Protein AF-A0A9R0VUF4-F1 (afdb_monomer_lite)

Secondary structure (DSSP, 8-state):
-HHHHHHHHHHHHTTHHHHHHHHHH-TT-SSPPEE--HHHHHHHTTTT-GGGEEEEETTEEEEEEE-TTS-EEEEEE-SS--HHHHHHHHHHHHHHTT---TTSPPEEEEE-SSSS-EEEEEPPTT--HHHHHS--TTSTTPPPHHHHHHHHHHHHHHHHHHHHHHHHHTT----

InterPro domains:
  IPR000719 Protein kinase domain [PS50011] (48-175)
  IPR001245 Serine-threonine/tyrosine-protein kinase, catalytic domain [PF07714] (52-167)
  IPR011009 Protein kinase-like domain superfamily [SSF56112] (30-164)
  IPR017441 Protein kinase, ATP binding site [PS00107] (54-77)
  IPR045274 Receptor-like kinase WAK-like [PTHR27005] (4-168)

Sequence (175 aa):
MFKKQLRKNYFRKNQGLLLETLISSDESANDNTKIFSLEELEKATNNFDPARIIGRGGHGMVYKGILSDQRVVAVKKSKVIEQSEISQFINEVAVLTQINHRNIVKLFGCCLETEVPLLVYDYVSSGSLSEALHADTSNDFSLSWGDYLRIALETAGALSYLHSSASIFNINLPS

Foldseek 3Di:
DVLVVLLVVLCVVLVVVVVVVVQVPCPPDPQGADADEPVQQCQQQVNVDPVQWQDQDPQGTWGWGQGPVRFIKIKGDGPDLDPVLSVVVVVCCVLQRPDDDPLDWHFRYWYRSDSRIMTITHDDPPGDPVCLCPPPPPDPRNQDPVNVVVNVVSVVVSVVSSVVSVVVVVPDDDD

pLDDT: mean 83.09, std 14.6, range [33.09, 97.81]

Organism: Triticum turgidum subsp. durum (NCBI:txid4567)

Structure (mmCIF, N/CA/C/O backbone):
data_AF-A0A9R0VUF4-F1
#
_entry.id   AF-A0A9R0VUF4-F1
#
loop_
_atom_site.group_PDB
_atom_site.id
_atom_site.type_symbol
_atom_site.label_atom_id
_atom_site.label_alt_id
_atom_site.label_comp_id
_atom_site.label_asym_id
_atom_site.label_entity_id
_atom_site.label_seq_id
_atom_site.pdbx_PDB_ins_code
_atom_site.Cartn_x
_atom_site.Cartn_y
_atom_site.Cartn_z
_atom_site.occupancy
_atom_site.B_iso_or_equiv
_atom_site.auth_seq_id
_atom_site.auth_comp_id
_atom_site.auth_asym_id
_atom_site.auth_atom_id
_atom_site.pdbx_PDB_model_num
ATOM 1 N N . MET A 1 1 ? -12.169 -10.012 23.952 1.00 61.16 1 MET A N 1
ATOM 2 C CA . MET A 1 1 ? -12.506 -8.662 24.464 1.00 61.16 1 MET A CA 1
ATOM 3 C C . MET A 1 1 ? -11.307 -7.704 24.422 1.00 61.16 1 MET A C 1
ATOM 5 O O . MET A 1 1 ? -11.415 -6.672 23.776 1.00 61.16 1 MET A O 1
ATOM 9 N N . PHE A 1 2 ? -10.145 -8.068 24.986 1.00 75.31 2 PHE A N 1
ATOM 10 C CA . PHE A 1 2 ? -8.948 -7.203 25.048 1.00 75.31 2 PHE A CA 1
ATOM 11 C C . PHE A 1 2 ? -8.378 -6.772 23.678 1.00 75.31 2 PHE A C 1
ATOM 13 O O . PHE A 1 2 ? -8.182 -5.584 23.442 1.00 75.31 2 PHE A O 1
ATOM 20 N N . LYS A 1 3 ? -8.200 -7.708 22.729 1.00 82.06 3 LYS A N 1
ATOM 21 C CA . LYS A 1 3 ? -7.671 -7.402 21.381 1.00 82.06 3 LYS A CA 1
ATOM 22 C C . LYS A 1 3 ? -8.508 -6.363 20.620 1.00 82.06 3 LYS A C 1
ATOM 24 O O . LYS A 1 3 ? -7.953 -5.476 19.986 1.00 82.06 3 LYS A O 1
ATOM 29 N N . LYS A 1 4 ? -9.840 -6.439 20.720 1.00 85.75 4 LYS A N 1
ATOM 30 C CA . LYS A 1 4 ? -10.762 -5.498 20.058 1.00 85.75 4 LYS A CA 1
ATOM 31 C C . LYS A 1 4 ? -10.660 -4.091 20.657 1.00 85.75 4 LYS A C 1
ATOM 33 O O . LYS A 1 4 ? -10.688 -3.111 19.922 1.00 85.75 4 LYS A O 1
ATOM 38 N N . GLN A 1 5 ? -10.485 -3.995 21.976 1.00 89.38 5 GLN A N 1
ATOM 39 C CA . GLN A 1 5 ? -10.258 -2.714 22.644 1.00 89.38 5 GLN A CA 1
ATOM 40 C C . GLN A 1 5 ? -8.907 -2.102 22.251 1.00 89.38 5 GLN A C 1
ATOM 42 O O . GLN A 1 5 ? -8.836 -0.905 21.992 1.00 89.38 5 GLN A O 1
ATOM 47 N N . LEU A 1 6 ? -7.856 -2.921 22.150 1.00 90.69 6 LEU A N 1
ATOM 48 C CA . LEU A 1 6 ? -6.529 -2.464 21.739 1.00 90.69 6 LEU A CA 1
ATOM 49 C C . LEU A 1 6 ? -6.526 -1.916 20.302 1.00 90.69 6 LEU A C 1
ATOM 51 O O . LEU A 1 6 ? -6.046 -0.809 20.080 1.00 90.69 6 LEU A O 1
ATOM 55 N N . ARG A 1 7 ? -7.147 -2.633 19.354 1.00 92.62 7 ARG A N 1
ATOM 56 C CA . ARG A 1 7 ? -7.329 -2.170 17.964 1.00 92.62 7 ARG A CA 1
ATOM 57 C C . ARG A 1 7 ? -8.040 -0.815 17.903 1.00 92.62 7 ARG A C 1
ATOM 59 O O . ARG A 1 7 ? -7.574 0.101 17.235 1.00 92.62 7 ARG A O 1
ATOM 66 N N . LYS A 1 8 ? -9.109 -0.646 18.690 1.00 90.75 8 LYS A N 1
ATOM 67 C CA . LYS A 1 8 ? -9.842 0.626 18.802 1.00 90.75 8 LYS A CA 1
ATOM 68 C C . LYS A 1 8 ? -8.989 1.754 19.395 1.00 90.75 8 LYS A C 1
ATOM 70 O O . LYS A 1 8 ? -9.141 2.908 18.998 1.00 90.75 8 LYS A O 1
ATOM 75 N N . ASN A 1 9 ? -8.105 1.441 20.343 1.00 91.62 9 ASN A N 1
ATOM 76 C CA . ASN A 1 9 ? -7.178 2.420 20.909 1.00 91.62 9 ASN A CA 1
ATOM 77 C C . ASN A 1 9 ? -6.152 2.877 19.863 1.00 91.62 9 ASN A C 1
ATOM 79 O O . ASN A 1 9 ? -5.934 4.080 19.742 1.00 91.62 9 ASN A O 1
ATOM 83 N N . TYR A 1 10 ? -5.581 1.955 19.080 1.00 92.88 10 TYR A N 1
ATOM 84 C CA . TYR A 1 10 ? -4.680 2.311 17.980 1.00 92.88 10 TYR A CA 1
ATOM 85 C C . TYR A 1 10 ? -5.386 3.136 16.910 1.00 92.88 10 TYR A C 1
ATOM 87 O O . TYR A 1 10 ? -4.886 4.194 16.548 1.00 92.88 10 TYR A O 1
ATOM 95 N N . PHE A 1 11 ? -6.597 2.743 16.513 1.00 90.75 11 PHE A N 1
ATOM 96 C CA . PHE A 1 11 ? -7.399 3.507 15.559 1.00 90.75 11 PHE A CA 1
ATOM 97 C C . PHE A 1 11 ? -7.574 4.973 15.989 1.00 90.75 11 PHE A C 1
ATOM 99 O O . PHE A 1 11 ? -7.396 5.894 15.196 1.00 90.75 11 PHE A O 1
ATOM 106 N N . ARG A 1 12 ? -7.866 5.204 17.276 1.00 88.31 12 ARG A N 1
ATOM 107 C CA . ARG A 1 12 ? -7.972 6.557 17.845 1.00 88.31 12 ARG A CA 1
ATOM 108 C C . ARG A 1 12 ? -6.626 7.277 17.908 1.00 88.31 12 ARG A C 1
ATOM 110 O O . ARG A 1 12 ? -6.564 8.450 17.557 1.00 88.31 12 ARG A O 1
ATOM 117 N N . LYS A 1 13 ? -5.565 6.590 18.348 1.00 88.31 13 LYS A N 1
ATOM 118 C CA . LYS A 1 13 ? -4.202 7.142 18.440 1.00 88.31 13 LYS A CA 1
ATOM 119 C C . LYS A 1 13 ? -3.690 7.594 17.069 1.00 88.31 13 LYS A C 1
ATOM 121 O O . LYS A 1 13 ? -3.102 8.662 16.967 1.00 88.31 13 LYS A O 1
ATOM 126 N N . ASN A 1 14 ? -3.983 6.819 16.031 1.00 88.12 14 ASN A N 1
ATOM 127 C CA . ASN A 1 14 ? -3.593 7.075 14.646 1.00 88.12 14 ASN A CA 1
ATOM 128 C C . ASN A 1 14 ? -4.570 8.011 13.912 1.00 88.12 14 ASN A C 1
ATOM 130 O O . ASN A 1 14 ? -4.618 8.004 12.687 1.00 88.12 14 ASN A O 1
ATOM 134 N N . GLN A 1 15 ? -5.370 8.789 14.652 1.00 85.38 15 GLN A N 1
ATOM 135 C CA . GLN A 1 15 ? -6.288 9.796 14.111 1.00 85.38 15 GLN A CA 1
ATOM 136 C C . GLN A 1 15 ? -7.303 9.248 13.090 1.00 85.38 15 GLN A C 1
ATOM 138 O O . GLN A 1 15 ? -7.735 9.967 12.193 1.00 85.38 15 GLN A O 1
ATOM 143 N N . GLY A 1 16 ? -7.749 7.996 13.237 1.00 82.81 16 GLY A N 1
ATOM 144 C CA . GLY A 1 16 ? -8.608 7.358 12.236 1.00 82.81 16 GLY A CA 1
ATOM 145 C C . GLY A 1 16 ? -9.931 8.065 11.965 1.00 82.81 16 GLY A C 1
ATOM 146 O O . GLY A 1 16 ? -10.363 8.098 10.822 1.00 82.81 16 GLY A O 1
ATOM 147 N N . LEU A 1 17 ? -10.511 8.734 12.967 1.00 82.62 17 LEU A N 1
ATOM 148 C CA . LEU A 1 17 ? -11.720 9.549 12.781 1.00 82.62 17 LEU A CA 1
ATOM 149 C C . LEU A 1 17 ? -11.483 10.761 11.865 1.00 82.62 17 LEU A C 1
ATOM 151 O O . LEU A 1 17 ? -12.360 11.134 11.088 1.00 82.62 17 LEU A O 1
ATOM 155 N N . LEU A 1 18 ? -10.300 11.380 11.954 1.00 81.44 18 LEU A N 1
ATOM 156 C CA . LEU A 1 18 ? -9.923 12.490 11.079 1.00 81.44 18 LEU A CA 1
ATOM 157 C C . LEU A 1 18 ? -9.802 11.984 9.640 1.00 81.44 18 LEU A C 1
ATOM 159 O O . LEU A 1 18 ? -10.363 12.586 8.731 1.00 81.44 18 LEU A O 1
ATOM 163 N N . LEU A 1 19 ? -9.123 10.849 9.449 1.00 80.38 19 LEU A N 1
ATOM 164 C CA . LEU A 1 19 ? -8.936 10.261 8.126 1.00 80.38 19 LEU A CA 1
ATOM 165 C C . LEU A 1 19 ? -10.265 9.810 7.499 1.00 80.38 19 LEU A C 1
ATOM 167 O O . LEU A 1 19 ? -10.495 10.084 6.327 1.00 80.38 19 LEU A O 1
ATOM 171 N N . GLU A 1 20 ? -11.166 9.193 8.271 1.00 82.31 20 GLU A N 1
ATOM 172 C CA . GLU A 1 20 ? -12.528 8.862 7.820 1.00 82.31 20 GLU A CA 1
ATOM 173 C C . GLU A 1 20 ? -13.283 10.101 7.338 1.00 82.31 20 GLU A C 1
ATOM 175 O O . GLU A 1 20 ? -13.936 10.066 6.294 1.00 82.31 20 GLU A O 1
ATOM 180 N N . THR A 1 21 ? -13.174 11.203 8.085 1.00 79.19 21 THR A N 1
ATOM 181 C CA . THR A 1 21 ? -13.829 12.467 7.735 1.00 79.19 21 THR A CA 1
ATOM 182 C C . THR A 1 21 ? -13.264 13.029 6.432 1.00 79.19 21 THR A C 1
ATOM 184 O O . THR A 1 21 ? -14.040 13.377 5.548 1.00 79.19 21 THR A O 1
ATOM 187 N N . LEU A 1 22 ? -11.933 13.048 6.285 1.00 74.56 22 LEU A N 1
ATOM 188 C CA . LEU A 1 22 ? -11.254 13.525 5.075 1.00 74.56 22 LEU A CA 1
ATOM 189 C C . LEU A 1 22 ? -11.631 12.696 3.839 1.00 74.56 22 LEU A C 1
ATOM 191 O O . LEU A 1 22 ? -11.941 13.266 2.797 1.00 74.56 22 LEU A O 1
ATOM 195 N N . ILE A 1 23 ? -11.671 11.365 3.971 1.00 74.31 23 ILE A N 1
ATOM 196 C CA . ILE A 1 23 ? -12.072 10.452 2.888 1.00 74.31 23 ILE A CA 1
ATOM 197 C C . ILE A 1 23 ? -13.552 10.638 2.523 1.00 74.31 23 ILE A C 1
ATOM 199 O O . ILE A 1 23 ? -13.912 10.531 1.357 1.00 74.31 23 ILE A O 1
ATOM 203 N N . SER A 1 24 ? -14.418 10.916 3.502 1.00 70.12 24 SER A N 1
ATOM 204 C CA . SER A 1 24 ? -15.862 11.081 3.268 1.00 70.12 24 SER A CA 1
ATOM 205 C C . SER A 1 24 ? -16.228 12.441 2.669 1.00 70.12 24 SER A C 1
ATOM 207 O O . SER A 1 24 ? -17.268 12.555 2.029 1.00 70.12 24 SER A O 1
ATOM 209 N N . SER A 1 25 ? -15.411 13.475 2.896 1.00 66.00 25 SER A N 1
ATOM 210 C CA . SER A 1 25 ? -15.644 14.828 2.371 1.00 66.00 25 SER A CA 1
ATOM 211 C C . SER A 1 25 ? -15.216 15.021 0.915 1.00 66.00 25 SER A C 1
ATOM 213 O O . SER A 1 25 ? -15.601 16.015 0.302 1.00 66.00 25 SER A O 1
ATOM 215 N N . ASP A 1 26 ? -14.418 14.106 0.366 1.00 62.16 26 ASP A N 1
ATOM 216 C CA . ASP A 1 26 ? -13.940 14.187 -1.012 1.00 62.16 26 ASP A CA 1
ATOM 217 C C . ASP A 1 26 ? -14.898 13.439 -1.957 1.00 62.16 26 ASP A C 1
ATOM 219 O O . ASP A 1 26 ? -14.757 12.247 -2.220 1.00 62.16 26 ASP A O 1
ATOM 223 N N . GLU A 1 27 ? -15.923 14.137 -2.459 1.00 52.81 27 GLU A N 1
ATOM 224 C CA . GLU A 1 27 ? -16.879 13.587 -3.440 1.00 52.81 27 GLU A CA 1
ATOM 225 C C . GLU A 1 27 ? -16.278 13.435 -4.857 1.00 52.81 27 GLU A C 1
ATOM 227 O O . GLU A 1 27 ? -16.963 12.980 -5.776 1.00 52.81 27 GLU A O 1
ATOM 232 N N . SER A 1 28 ? -15.009 13.813 -5.071 1.00 51.53 28 SER A N 1
ATOM 233 C CA . SER A 1 28 ? -14.423 13.976 -6.411 1.00 51.53 28 SER A CA 1
ATOM 234 C C . SER A 1 28 ? -13.539 12.822 -6.908 1.00 51.53 28 SER A C 1
ATOM 236 O O . SER A 1 28 ? -13.094 12.847 -8.059 1.00 51.53 28 SER A O 1
ATOM 238 N N . ALA A 1 29 ? -13.317 11.770 -6.114 1.00 46.44 29 ALA A N 1
ATOM 239 C CA . ALA A 1 29 ? -12.438 10.666 -6.494 1.00 46.44 29 ALA A CA 1
ATOM 240 C C . ALA A 1 29 ? -13.219 9.378 -6.795 1.00 46.44 29 ALA A C 1
ATOM 242 O O . ALA A 1 29 ? -13.737 8.698 -5.918 1.00 46.44 29 ALA A O 1
ATOM 243 N N . ASN A 1 30 ? -13.206 8.952 -8.057 1.00 48.72 30 ASN A N 1
ATOM 244 C CA . ASN A 1 30 ? -13.760 7.664 -8.496 1.00 48.72 30 ASN A CA 1
ATOM 245 C C . ASN A 1 30 ? -12.977 6.434 -7.948 1.00 48.72 30 ASN A C 1
ATOM 247 O O . ASN A 1 30 ? -13.223 5.308 -8.366 1.00 48.72 30 ASN A O 1
ATOM 251 N N . ASP A 1 31 ? -12.026 6.649 -7.028 1.00 58.06 31 ASP A N 1
ATOM 252 C CA . ASP A 1 31 ? -11.168 5.655 -6.377 1.00 58.06 31 ASP A CA 1
ATOM 253 C C . ASP A 1 31 ? -10.823 6.111 -4.944 1.00 58.06 31 ASP A C 1
ATOM 255 O O . ASP A 1 31 ? -9.710 6.551 -4.651 1.00 58.06 31 ASP A O 1
ATOM 259 N N . ASN A 1 32 ? -11.800 6.032 -4.041 1.00 68.94 32 ASN A N 1
ATOM 260 C CA . ASN A 1 32 ? -11.615 6.415 -2.642 1.00 68.94 32 ASN A CA 1
ATOM 261 C C . ASN A 1 32 ? -10.597 5.514 -1.933 1.00 68.94 32 ASN A C 1
ATOM 263 O O . ASN A 1 32 ? -10.692 4.283 -1.967 1.00 68.94 32 ASN A O 1
ATOM 267 N N . THR A 1 33 ? -9.657 6.150 -1.230 1.00 79.25 33 THR A N 1
ATOM 268 C CA . THR A 1 33 ? -8.737 5.483 -0.300 1.00 79.25 33 THR A CA 1
ATOM 269 C C . THR A 1 33 ? -9.554 4.757 0.766 1.00 79.25 33 THR A C 1
ATOM 271 O O . THR A 1 33 ? -10.402 5.363 1.418 1.00 79.25 33 THR A O 1
ATOM 274 N N . LYS A 1 34 ? -9.331 3.453 0.947 1.00 89.31 34 LYS A N 1
ATOM 275 C CA . LYS A 1 34 ? -10.104 2.636 1.897 1.00 89.31 34 LYS A CA 1
ATOM 276 C C . LYS A 1 34 ? -9.409 2.511 3.249 1.00 89.31 34 LYS A C 1
ATOM 278 O O . LYS A 1 34 ? -8.191 2.360 3.326 1.00 89.31 34 LYS A O 1
ATOM 283 N N . ILE A 1 35 ? -10.197 2.491 4.320 1.00 91.81 35 ILE A N 1
ATOM 284 C CA . ILE A 1 35 ? -9.712 2.107 5.647 1.00 91.81 35 ILE A CA 1
ATOM 285 C C . ILE A 1 35 ? -10.059 0.639 5.883 1.00 91.81 35 ILE A C 1
ATOM 287 O O . ILE A 1 35 ? -11.226 0.263 5.949 1.00 91.81 35 ILE A O 1
ATOM 291 N N . PHE A 1 36 ? -9.025 -0.185 6.005 1.00 94.75 36 PHE A N 1
ATOM 292 C CA . PHE A 1 36 ? -9.133 -1.619 6.231 1.00 94.75 36 PHE A CA 1
ATOM 293 C C . PHE A 1 36 ? -9.087 -1.946 7.719 1.00 94.75 36 PHE A C 1
ATOM 295 O O . PHE A 1 36 ? -8.322 -1.348 8.482 1.00 94.75 36 PHE A O 1
ATOM 302 N N . SER A 1 37 ? -9.844 -2.967 8.118 1.00 95.50 37 SER A N 1
ATOM 303 C CA . SER A 1 37 ? -9.637 -3.594 9.425 1.00 95.50 37 SER A CA 1
ATOM 304 C C . SER A 1 37 ? -8.369 -4.452 9.409 1.00 95.50 37 SER A C 1
ATOM 306 O O . SER A 1 37 ? -7.973 -4.997 8.373 1.00 95.50 37 SER A O 1
ATOM 308 N N . LEU A 1 38 ? -7.735 -4.630 10.570 1.00 96.25 38 LEU A N 1
ATOM 309 C CA . LEU A 1 38 ? -6.592 -5.537 10.679 1.00 96.25 38 LEU A CA 1
ATOM 310 C C . LEU A 1 38 ? -6.999 -6.982 10.371 1.00 96.25 38 LEU A C 1
ATOM 312 O O . LEU A 1 38 ? -6.224 -7.709 9.765 1.00 96.25 38 LEU A O 1
ATOM 316 N N . GLU A 1 39 ? -8.217 -7.382 10.740 1.00 96.25 39 GLU A N 1
ATOM 317 C CA . GLU A 1 39 ? -8.744 -8.725 10.470 1.00 96.25 39 GLU A CA 1
ATOM 318 C C . GLU A 1 39 ? -8.850 -9.018 8.968 1.00 96.25 39 GLU A C 1
ATOM 320 O O . GLU A 1 39 ? -8.504 -10.109 8.514 1.00 96.25 39 GLU A O 1
ATOM 325 N N . GLU A 1 40 ? -9.275 -8.030 8.181 1.00 96.81 40 GLU A N 1
ATOM 326 C CA . GLU A 1 40 ? -9.348 -8.158 6.728 1.00 96.81 40 GLU A CA 1
ATOM 327 C C . GLU A 1 40 ? -7.961 -8.353 6.109 1.00 96.81 40 GLU A C 1
ATOM 329 O O . GLU A 1 40 ? -7.773 -9.252 5.286 1.00 96.81 40 GLU A O 1
ATOM 334 N N . LEU A 1 41 ? -6.969 -7.575 6.551 1.00 97.75 41 LEU A N 1
ATOM 335 C CA . LEU A 1 41 ? -5.596 -7.707 6.059 1.00 97.75 41 LEU A CA 1
ATOM 336 C C . LEU A 1 41 ? -4.915 -8.986 6.560 1.00 97.75 41 LEU A C 1
ATOM 338 O O . LEU A 1 41 ? -4.170 -9.610 5.802 1.00 97.75 41 LEU A O 1
ATOM 342 N N . GLU A 1 42 ? -5.191 -9.418 7.793 1.00 97.25 42 GLU A N 1
ATOM 343 C CA . GLU A 1 42 ? -4.767 -10.722 8.317 1.00 97.25 42 GLU A CA 1
ATOM 344 C C . GLU A 1 42 ? -5.312 -11.840 7.419 1.00 97.25 42 GLU A C 1
ATOM 346 O O . GLU A 1 42 ? -4.543 -12.672 6.940 1.00 97.25 42 GLU A O 1
ATOM 351 N N . LYS A 1 43 ? -6.606 -11.821 7.085 1.00 97.81 43 LYS A N 1
ATOM 352 C CA . LYS A 1 43 ? -7.201 -12.809 6.176 1.00 97.81 43 LYS A CA 1
ATOM 353 C C . LYS A 1 43 ? -6.582 -12.750 4.777 1.00 97.81 43 LYS A C 1
ATOM 355 O O . LYS A 1 43 ? -6.202 -13.788 4.236 1.00 97.81 43 LYS A O 1
ATOM 360 N N . ALA A 1 44 ? -6.433 -11.553 4.213 1.00 97.75 44 ALA A N 1
ATOM 361 C CA . ALA A 1 44 ? -5.913 -11.366 2.860 1.00 97.75 44 ALA A CA 1
ATOM 362 C C . ALA A 1 44 ? -4.464 -11.851 2.702 1.00 97.75 44 ALA A C 1
ATOM 364 O O . ALA A 1 44 ? -4.077 -12.351 1.643 1.00 97.75 44 ALA A O 1
ATOM 365 N N . THR A 1 45 ? -3.660 -11.713 3.758 1.00 97.56 45 THR A N 1
ATOM 366 C CA . THR A 1 45 ? -2.226 -12.041 3.771 1.00 97.56 45 THR A CA 1
ATOM 367 C C . THR A 1 45 ? -1.910 -13.387 4.426 1.00 97.56 45 THR A C 1
ATOM 369 O O . THR A 1 45 ? -0.739 -13.680 4.657 1.00 97.56 45 THR A O 1
ATOM 372 N N . ASN A 1 46 ? -2.918 -14.213 4.730 1.00 97.25 46 ASN A N 1
ATOM 373 C CA . ASN A 1 46 ? -2.754 -15.457 5.493 1.00 97.25 46 ASN A CA 1
ATOM 374 C C . ASN A 1 46 ? -1.991 -15.247 6.821 1.00 97.25 46 ASN A C 1
ATOM 376 O O . ASN A 1 46 ? -1.031 -15.944 7.126 1.00 97.25 46 ASN A O 1
ATOM 380 N N . ASN A 1 47 ? -2.415 -14.258 7.605 1.00 96.69 47 ASN A N 1
ATOM 381 C CA . ASN A 1 47 ? -1.779 -13.805 8.844 1.00 96.69 47 ASN A CA 1
ATOM 382 C C . ASN A 1 47 ? -0.341 -13.300 8.645 1.00 96.69 47 ASN A C 1
ATOM 384 O O . ASN A 1 47 ? 0.534 -13.588 9.460 1.00 96.69 47 ASN A O 1
ATOM 388 N N . PHE A 1 48 ? -0.102 -12.514 7.588 1.00 96.00 48 PHE A N 1
ATOM 389 C CA . PHE A 1 48 ? 1.231 -12.026 7.212 1.00 96.00 48 PHE A CA 1
ATOM 390 C C . PHE A 1 48 ? 2.241 -13.171 7.039 1.00 96.00 48 PHE A C 1
ATOM 392 O O . PHE A 1 48 ? 3.353 -13.127 7.567 1.00 96.00 48 PHE A O 1
ATOM 399 N N . ASP A 1 49 ? 1.832 -14.207 6.303 1.00 96.62 49 ASP A N 1
ATOM 400 C CA . ASP A 1 49 ? 2.648 -15.390 6.033 1.00 96.62 49 ASP A CA 1
ATOM 401 C C . ASP A 1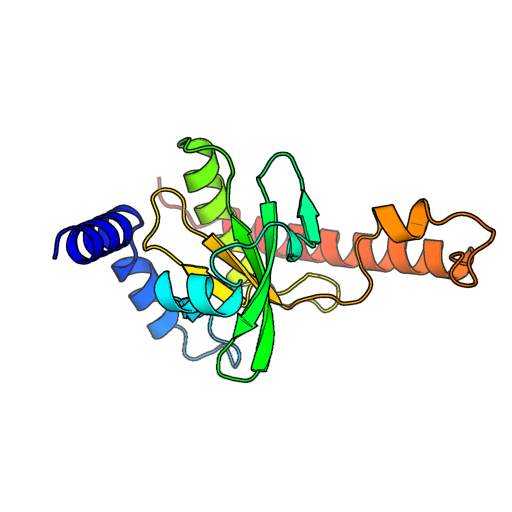 49 ? 3.977 -14.999 5.356 1.00 96.62 49 ASP A C 1
ATOM 403 O O . ASP A 1 49 ? 3.959 -14.304 4.330 1.00 96.62 49 ASP A O 1
ATOM 407 N N . PRO A 1 50 ? 5.138 -15.447 5.868 1.00 94.62 50 PRO A N 1
ATOM 408 C CA . PRO A 1 50 ? 6.424 -15.204 5.227 1.00 94.62 50 PRO A CA 1
ATOM 409 C C . PRO A 1 50 ? 6.503 -15.669 3.765 1.00 94.62 50 PRO A C 1
ATOM 411 O O . PRO A 1 50 ? 7.229 -15.062 2.976 1.00 94.62 50 PRO A O 1
ATOM 414 N N . ALA A 1 51 ? 5.740 -16.694 3.372 1.00 96.12 51 ALA A N 1
ATOM 415 C CA . ALA A 1 51 ? 5.668 -17.158 1.985 1.00 96.12 51 ALA A CA 1
ATOM 416 C C . ALA A 1 51 ? 5.011 -16.138 1.035 1.00 96.12 51 ALA A C 1
ATOM 418 O O . ALA A 1 51 ? 5.138 -16.249 -0.182 1.00 96.12 51 ALA A O 1
ATOM 419 N N . ARG A 1 52 ? 4.312 -15.130 1.574 1.00 94.56 52 ARG A N 1
ATOM 420 C CA . ARG A 1 52 ? 3.660 -14.057 0.807 1.00 94.56 52 ARG A CA 1
ATOM 421 C C . ARG A 1 52 ? 4.490 -12.781 0.729 1.00 94.56 52 ARG A C 1
ATOM 423 O O . ARG A 1 52 ? 3.998 -11.782 0.210 1.00 94.56 52 ARG A O 1
ATOM 430 N N . ILE A 1 53 ? 5.719 -12.774 1.238 1.00 94.25 53 ILE A N 1
ATOM 431 C CA . ILE A 1 53 ? 6.591 -11.600 1.157 1.00 94.25 53 ILE A CA 1
ATOM 432 C C . ILE A 1 53 ? 7.021 -11.385 -0.296 1.00 94.25 53 ILE A C 1
ATOM 434 O O . ILE A 1 53 ? 7.609 -12.270 -0.908 1.00 94.25 53 ILE A O 1
ATOM 438 N N . ILE A 1 54 ? 6.768 -10.185 -0.811 1.00 91.88 54 ILE A N 1
ATOM 439 C CA . ILE A 1 54 ? 7.152 -9.746 -2.164 1.00 91.88 54 ILE A CA 1
ATOM 440 C C . ILE A 1 54 ? 8.173 -8.605 -2.149 1.00 91.88 54 ILE A C 1
ATOM 442 O O . ILE A 1 54 ? 8.652 -8.191 -3.194 1.00 91.88 54 ILE A O 1
ATOM 446 N N . GLY A 1 55 ? 8.499 -8.069 -0.973 1.00 88.00 55 GLY A N 1
ATOM 447 C CA . GLY A 1 55 ? 9.483 -7.003 -0.838 1.00 88.00 55 GLY A CA 1
ATOM 448 C C . GLY A 1 55 ? 9.999 -6.885 0.589 1.00 88.00 55 GLY A C 1
ATOM 449 O O . GLY A 1 55 ? 9.252 -7.062 1.556 1.00 88.00 55 GLY A O 1
ATOM 450 N N . ARG A 1 56 ? 11.294 -6.594 0.720 1.00 87.94 56 ARG A N 1
ATOM 451 C CA . ARG A 1 56 ? 11.978 -6.347 1.996 1.00 87.94 56 ARG A CA 1
ATOM 452 C C . ARG A 1 56 ? 12.858 -5.112 1.834 1.00 87.94 56 ARG A C 1
ATOM 454 O O . ARG A 1 56 ? 13.625 -5.042 0.881 1.00 87.94 56 ARG A O 1
ATOM 461 N N . GLY A 1 57 ? 12.763 -4.159 2.755 1.00 73.94 57 GLY A N 1
ATOM 462 C CA . GLY A 1 57 ? 13.572 -2.941 2.718 1.00 73.94 57 GLY A CA 1
ATOM 463 C C . GLY A 1 57 ? 13.720 -2.293 4.091 1.00 73.94 57 GLY A C 1
ATOM 464 O O . GLY A 1 57 ? 13.229 -2.819 5.090 1.00 73.94 57 GLY A O 1
ATOM 465 N N . GLY A 1 58 ? 14.385 -1.133 4.136 1.00 72.38 58 GLY A N 1
ATOM 466 C CA . GLY A 1 58 ? 14.596 -0.374 5.378 1.00 72.38 58 GLY A CA 1
ATOM 467 C C . GLY A 1 58 ? 13.291 -0.005 6.092 1.00 72.38 58 GLY A C 1
ATOM 468 O O . GLY A 1 58 ? 13.223 -0.070 7.311 1.00 72.38 58 GLY A O 1
ATOM 469 N N . HIS A 1 59 ? 12.231 0.245 5.323 1.00 71.25 59 HIS A N 1
ATOM 470 C CA . HIS A 1 59 ? 10.903 0.645 5.808 1.00 71.25 59 HIS A CA 1
ATOM 471 C C . HIS A 1 59 ? 9.970 -0.541 6.124 1.00 71.25 59 HIS A C 1
ATOM 473 O O . HIS A 1 59 ? 8.761 -0.373 6.267 1.00 71.25 59 HIS A O 1
ATOM 479 N N . GLY A 1 60 ? 10.501 -1.768 6.174 1.00 85.88 60 GLY A N 1
ATOM 480 C CA . GLY A 1 60 ? 9.754 -2.959 6.573 1.00 85.88 60 GLY A CA 1
ATOM 481 C C . GLY A 1 60 ? 9.530 -3.991 5.469 1.00 85.88 60 GLY A C 1
ATOM 482 O O . GLY A 1 60 ? 10.399 -4.256 4.633 1.00 85.88 60 GLY A O 1
ATOM 483 N N . MET A 1 61 ? 8.382 -4.659 5.539 1.00 92.62 61 MET A N 1
ATOM 484 C CA . MET A 1 61 ? 8.053 -5.843 4.746 1.00 92.62 61 MET A CA 1
ATOM 485 C C . MET A 1 61 ? 6.786 -5.605 3.935 1.00 92.62 61 MET A C 1
ATOM 487 O O . MET A 1 61 ? 5.816 -5.046 4.445 1.00 92.62 61 MET A O 1
ATOM 491 N N . VAL A 1 62 ? 6.785 -6.065 2.687 1.00 94.56 62 VAL A N 1
ATOM 492 C CA . VAL A 1 62 ? 5.629 -5.982 1.792 1.00 94.56 62 VAL A CA 1
ATOM 493 C C . VAL A 1 62 ? 5.096 -7.386 1.539 1.00 94.56 62 VAL A C 1
ATOM 495 O O . VAL A 1 62 ? 5.836 -8.261 1.087 1.00 94.56 62 VAL A O 1
ATOM 498 N N . TYR A 1 63 ? 3.815 -7.594 1.830 1.00 96.44 63 TYR A N 1
ATOM 499 C CA . TYR A 1 63 ? 3.122 -8.873 1.692 1.00 96.44 63 TYR A CA 1
ATOM 500 C C . TYR A 1 63 ? 2.107 -8.816 0.555 1.00 96.44 63 TYR A C 1
ATOM 502 O O . TYR A 1 63 ? 1.349 -7.855 0.438 1.00 96.44 63 TYR A O 1
ATOM 510 N N . LYS A 1 64 ? 2.028 -9.877 -0.245 1.00 97.19 64 LYS A N 1
ATOM 511 C CA . LYS A 1 64 ? 0.961 -10.074 -1.223 1.00 97.19 64 LYS A CA 1
ATOM 512 C C . LYS A 1 64 ? -0.325 -10.515 -0.523 1.00 97.19 64 LYS A C 1
ATOM 514 O O . LYS A 1 64 ? -0.390 -11.597 0.072 1.00 97.19 64 LYS A O 1
ATOM 519 N N . GLY A 1 65 ? -1.354 -9.686 -0.633 1.00 97.44 65 GLY A N 1
ATOM 520 C CA . GLY A 1 65 ? -2.701 -9.952 -0.142 1.00 97.44 65 GLY A CA 1
ATOM 521 C C . GLY A 1 65 ? -3.678 -10.265 -1.273 1.00 97.44 65 GLY A C 1
ATOM 522 O O . GLY A 1 65 ? -3.506 -9.796 -2.396 1.00 97.44 65 GLY A O 1
ATOM 523 N N . ILE A 1 66 ? -4.710 -11.051 -0.969 1.00 97.75 66 ILE A N 1
ATOM 524 C CA . ILE A 1 66 ? -5.895 -11.215 -1.824 1.00 97.75 66 ILE A CA 1
ATOM 525 C C . ILE A 1 66 ? -7.110 -10.834 -0.978 1.00 97.75 66 ILE A C 1
ATOM 527 O O . ILE A 1 66 ? -7.411 -11.515 0.002 1.00 97.75 66 ILE A O 1
ATOM 531 N N . LEU A 1 67 ? -7.755 -9.721 -1.319 1.00 96.38 67 LEU A N 1
ATOM 532 C CA . LEU A 1 67 ? -8.938 -9.225 -0.619 1.00 96.38 67 LEU A CA 1
ATOM 533 C C . LEU A 1 67 ? -10.168 -10.096 -0.920 1.00 96.38 67 LEU A C 1
ATOM 535 O O . LEU A 1 67 ? -10.155 -10.947 -1.808 1.00 96.38 67 LEU A O 1
ATOM 539 N N . SER A 1 68 ? -11.248 -9.889 -0.166 1.00 94.38 68 SER A N 1
ATOM 540 C CA . SER A 1 68 ? -12.504 -10.642 -0.318 1.00 94.38 68 SER A CA 1
ATOM 541 C C . SER A 1 68 ? -13.185 -10.433 -1.675 1.00 94.38 68 SER A C 1
ATOM 543 O O . SER A 1 68 ? -13.893 -11.323 -2.139 1.00 94.38 68 SER A O 1
ATOM 545 N N . ASP A 1 69 ? -12.945 -9.290 -2.317 1.00 93.69 69 ASP A N 1
ATOM 546 C CA . ASP A 1 69 ? -13.391 -8.958 -3.675 1.00 93.69 69 ASP A CA 1
ATOM 547 C C . ASP A 1 69 ? -12.448 -9.501 -4.767 1.00 93.69 69 ASP A C 1
ATOM 549 O O . ASP A 1 69 ? -12.566 -9.127 -5.931 1.00 93.69 69 ASP A O 1
ATOM 553 N N . GLN A 1 70 ? -11.514 -10.386 -4.399 1.00 95.31 70 GLN A N 1
ATOM 554 C CA . GLN A 1 70 ? -10.485 -10.978 -5.259 1.00 95.31 70 GLN A CA 1
ATOM 555 C C . GLN A 1 70 ? -9.425 -9.993 -5.771 1.00 95.31 70 GLN A C 1
ATOM 557 O O . GLN A 1 70 ? -8.552 -10.389 -6.552 1.00 95.31 70 GLN A O 1
ATOM 562 N N . ARG A 1 71 ? -9.426 -8.737 -5.307 1.00 94.75 71 ARG A N 1
ATOM 563 C CA . ARG A 1 71 ? -8.372 -7.781 -5.647 1.00 94.75 71 ARG A CA 1
ATOM 564 C C . ARG A 1 71 ? -7.049 -8.201 -5.014 1.00 94.75 71 ARG A C 1
ATOM 566 O O . ARG A 1 71 ? -6.967 -8.494 -3.819 1.00 94.75 71 ARG A O 1
ATOM 573 N N . VAL A 1 72 ? -5.995 -8.208 -5.823 1.00 96.62 72 VAL A N 1
ATOM 574 C CA . VAL A 1 72 ? -4.634 -8.490 -5.362 1.00 96.62 72 VAL A CA 1
ATOM 575 C C . VAL A 1 72 ? -3.982 -7.184 -4.928 1.00 96.62 72 VAL A C 1
ATOM 577 O O . VAL A 1 72 ? -3.960 -6.219 -5.688 1.00 96.62 72 VAL A O 1
ATOM 580 N N . VAL A 1 73 ? -3.441 -7.161 -3.713 1.00 96.50 73 VAL A N 1
ATOM 581 C CA . VAL A 1 73 ? -2.862 -5.961 -3.094 1.00 96.50 73 VAL A CA 1
ATOM 582 C C . VAL A 1 73 ? -1.471 -6.230 -2.532 1.00 96.50 73 VAL A C 1
ATOM 584 O O . VAL A 1 73 ? -1.109 -7.372 -2.236 1.00 96.50 73 VAL A O 1
ATOM 587 N N . ALA A 1 74 ? -0.695 -5.167 -2.354 1.00 96.62 74 ALA A N 1
ATOM 588 C CA . ALA A 1 74 ? 0.570 -5.177 -1.634 1.00 96.62 74 ALA A CA 1
ATOM 589 C C . ALA A 1 74 ? 0.395 -4.466 -0.282 1.00 96.62 74 ALA A C 1
ATOM 591 O O . ALA A 1 74 ? 0.091 -3.277 -0.232 1.00 96.62 74 ALA A O 1
ATOM 592 N N . VAL A 1 75 ? 0.578 -5.195 0.821 1.00 96.81 75 VAL A N 1
ATOM 593 C CA . VAL A 1 75 ? 0.430 -4.680 2.190 1.00 96.81 75 VAL A CA 1
ATOM 594 C C . VAL A 1 75 ? 1.809 -4.414 2.782 1.00 96.81 75 VAL A C 1
ATOM 596 O O . VAL A 1 75 ? 2.553 -5.353 3.074 1.00 96.81 75 VAL A O 1
ATOM 599 N N . LYS A 1 76 ? 2.151 -3.139 2.967 1.00 94.75 76 LYS A N 1
ATOM 600 C CA . LYS A 1 76 ? 3.396 -2.694 3.600 1.00 94.75 76 LYS A CA 1
ATOM 601 C C . LYS A 1 76 ? 3.207 -2.618 5.115 1.00 94.75 76 LYS A C 1
ATOM 603 O O . LYS A 1 76 ? 2.286 -1.969 5.611 1.00 94.75 76 LYS A O 1
ATOM 608 N N . LYS A 1 77 ? 4.100 -3.292 5.837 1.00 93.06 77 LYS A N 1
ATOM 609 C CA . LYS A 1 77 ? 4.142 -3.376 7.298 1.00 93.06 77 LYS A CA 1
ATOM 610 C C . LYS A 1 77 ? 5.533 -2.998 7.800 1.00 93.06 77 LYS A C 1
ATOM 612 O O . LYS A 1 77 ? 6.504 -3.686 7.476 1.00 93.06 77 LYS A O 1
ATOM 617 N N . SER A 1 78 ? 5.619 -1.952 8.618 1.00 88.56 78 SER A N 1
ATOM 618 C CA . SER A 1 78 ? 6.873 -1.536 9.253 1.00 88.56 78 SER A CA 1
ATOM 619 C C . SER A 1 78 ? 7.413 -2.621 10.187 1.00 88.56 78 SER A C 1
ATOM 621 O O . SER A 1 78 ? 6.660 -3.342 10.849 1.00 88.56 78 SER A O 1
ATOM 623 N N . LYS A 1 79 ? 8.742 -2.762 10.215 1.00 79.94 79 LYS A N 1
ATOM 624 C CA . LYS A 1 79 ? 9.444 -3.738 11.068 1.00 79.94 79 LYS A CA 1
ATOM 625 C C . LYS A 1 79 ? 9.683 -3.199 12.478 1.00 79.94 79 LYS A C 1
ATOM 627 O O . LYS A 1 79 ? 9.765 -3.979 13.424 1.00 79.94 79 LYS A O 1
ATOM 632 N N . VAL A 1 80 ? 9.821 -1.882 12.592 1.00 81.00 80 VAL A N 1
ATOM 633 C CA . VAL A 1 80 ? 10.160 -1.178 13.824 1.00 81.00 80 VAL A CA 1
ATOM 634 C C . VAL A 1 80 ? 8.976 -0.316 14.242 1.00 81.00 80 VAL A C 1
ATOM 636 O O . VAL A 1 80 ? 8.226 0.179 13.404 1.00 81.00 80 VAL A O 1
ATOM 639 N N . ILE A 1 81 ? 8.794 -0.182 15.551 1.00 82.06 81 ILE A N 1
ATOM 640 C CA . ILE A 1 81 ? 7.797 0.697 16.150 1.00 82.06 81 ILE A CA 1
ATOM 641 C C . ILE A 1 81 ? 8.536 1.953 16.607 1.00 82.06 81 ILE A C 1
ATOM 643 O O . ILE A 1 81 ? 9.018 2.030 17.735 1.00 82.06 81 ILE A O 1
ATOM 647 N N . GLU A 1 82 ? 8.666 2.915 15.701 1.00 81.19 82 GLU A N 1
ATOM 648 C CA . GLU A 1 82 ? 9.302 4.204 15.964 1.00 81.19 82 GLU A CA 1
ATOM 649 C C . GLU A 1 82 ? 8.401 5.351 15.507 1.00 81.19 82 GLU A C 1
ATOM 651 O O . GLU A 1 82 ? 7.593 5.215 14.588 1.00 81.19 82 GLU A O 1
ATOM 656 N N . GLN A 1 83 ? 8.554 6.512 16.146 1.00 76.69 83 GLN A N 1
ATOM 657 C CA . GLN A 1 83 ? 7.782 7.704 15.794 1.00 76.69 83 GLN A CA 1
ATOM 658 C C . GLN A 1 83 ? 8.058 8.164 14.351 1.00 76.69 83 GLN A C 1
ATOM 660 O O . GLN A 1 83 ? 7.164 8.697 13.697 1.00 76.69 83 GLN A O 1
ATOM 665 N N . SER A 1 84 ? 9.270 7.919 13.846 1.00 81.75 84 SER A N 1
ATOM 666 C CA . SER A 1 84 ? 9.677 8.157 12.455 1.00 81.75 84 SER A CA 1
ATOM 667 C C . SER A 1 84 ? 8.795 7.404 11.453 1.00 81.75 84 SER A C 1
ATOM 669 O O . SER A 1 84 ? 8.373 7.992 10.461 1.00 81.75 84 SER A O 1
ATOM 671 N N . GLU A 1 85 ? 8.443 6.150 11.742 1.00 82.88 85 GLU A N 1
ATOM 672 C CA . GLU A 1 85 ? 7.591 5.315 10.885 1.00 82.88 85 GLU A CA 1
ATOM 673 C C . GLU A 1 85 ? 6.147 5.833 10.835 1.00 82.88 85 GLU A C 1
ATOM 675 O O . GLU A 1 85 ? 5.511 5.822 9.782 1.00 82.88 85 GLU A O 1
ATOM 680 N N . ILE A 1 86 ? 5.636 6.356 11.956 1.00 81.62 86 ILE A N 1
ATOM 681 C CA . ILE A 1 86 ? 4.312 6.995 12.001 1.00 81.62 86 ILE A CA 1
ATOM 682 C C . ILE A 1 86 ? 4.318 8.285 11.169 1.00 81.62 86 ILE A C 1
ATOM 684 O O . ILE A 1 86 ? 3.400 8.514 10.382 1.00 81.62 86 ILE A O 1
ATOM 688 N N . SER A 1 87 ? 5.361 9.110 11.295 1.00 81.44 87 SER A N 1
ATOM 689 C CA . SER A 1 87 ? 5.513 10.320 10.476 1.00 81.44 87 SER A CA 1
ATOM 690 C C . SER A 1 87 ? 5.630 9.991 8.985 1.00 81.44 87 SER A C 1
ATOM 692 O O . SER A 1 87 ? 5.026 10.669 8.153 1.00 81.44 87 SER A O 1
ATOM 694 N N . GLN A 1 88 ? 6.358 8.926 8.640 1.00 82.75 88 GLN A N 1
ATOM 695 C CA . GLN A 1 88 ? 6.469 8.450 7.265 1.00 82.75 88 GLN A CA 1
ATOM 696 C C . GLN A 1 88 ? 5.117 7.984 6.718 1.00 82.75 88 GLN A C 1
ATOM 698 O O . GLN A 1 88 ? 4.775 8.338 5.593 1.00 82.75 88 GLN A O 1
ATOM 703 N N . PHE A 1 89 ? 4.329 7.255 7.511 1.00 86.19 89 PHE A N 1
ATOM 704 C CA . PHE A 1 89 ? 2.964 6.886 7.141 1.00 86.19 89 PHE A CA 1
ATOM 705 C C . PHE A 1 89 ? 2.106 8.117 6.818 1.00 86.19 89 PHE A C 1
ATOM 707 O O . PHE A 1 89 ? 1.474 8.152 5.765 1.00 86.19 89 PHE A O 1
ATOM 714 N N . ILE A 1 90 ? 2.106 9.131 7.693 1.00 81.12 90 ILE A N 1
ATOM 715 C CA . ILE A 1 90 ? 1.312 10.355 7.495 1.00 81.12 90 ILE A CA 1
ATOM 716 C C . ILE A 1 90 ? 1.712 11.038 6.185 1.00 81.12 90 ILE A C 1
ATOM 718 O O . ILE A 1 90 ? 0.844 11.402 5.394 1.00 81.12 90 ILE A O 1
ATOM 722 N N . ASN A 1 91 ? 3.017 11.166 5.934 1.00 80.81 91 ASN A N 1
ATOM 723 C CA . ASN A 1 91 ? 3.526 11.755 4.701 1.00 80.81 91 ASN A CA 1
ATOM 724 C C . ASN A 1 91 ? 3.140 10.928 3.462 1.00 80.81 91 ASN A C 1
ATOM 726 O O . ASN A 1 91 ? 2.710 11.489 2.457 1.00 80.81 91 ASN A O 1
ATOM 730 N N . GLU A 1 92 ? 3.255 9.598 3.536 1.00 83.75 92 GLU A N 1
ATOM 731 C CA . GLU A 1 92 ? 2.872 8.703 2.441 1.00 83.75 92 GLU A CA 1
ATOM 732 C C . GLU A 1 92 ? 1.378 8.816 2.125 1.00 83.75 92 GLU A C 1
ATOM 734 O O . GLU A 1 92 ? 1.034 8.960 0.957 1.00 83.75 92 GLU A O 1
ATOM 739 N N . VAL A 1 93 ? 0.493 8.833 3.126 1.00 82.50 93 VAL A N 1
ATOM 740 C CA . VAL A 1 93 ? -0.946 9.039 2.893 1.00 82.50 93 VAL A CA 1
ATOM 741 C C . VAL A 1 93 ? -1.208 10.427 2.313 1.00 82.50 93 VAL A C 1
ATOM 743 O O . VAL A 1 93 ? -1.800 10.517 1.246 1.00 82.50 93 VAL A O 1
ATOM 746 N N . ALA A 1 94 ? -0.731 11.500 2.949 1.00 79.38 94 ALA A N 1
ATOM 747 C CA . ALA A 1 94 ? -1.024 12.873 2.522 1.00 79.38 94 ALA A CA 1
ATOM 748 C C . ALA A 1 94 ? -0.621 13.159 1.065 1.00 79.38 94 ALA A C 1
ATOM 750 O O . ALA A 1 94 ? -1.323 13.881 0.353 1.00 79.38 94 ALA A O 1
ATOM 751 N N . VAL A 1 95 ? 0.502 12.584 0.629 1.00 78.69 95 VAL A N 1
ATOM 752 C CA . VAL A 1 95 ? 1.017 12.738 -0.732 1.00 78.69 95 VAL A CA 1
ATOM 753 C C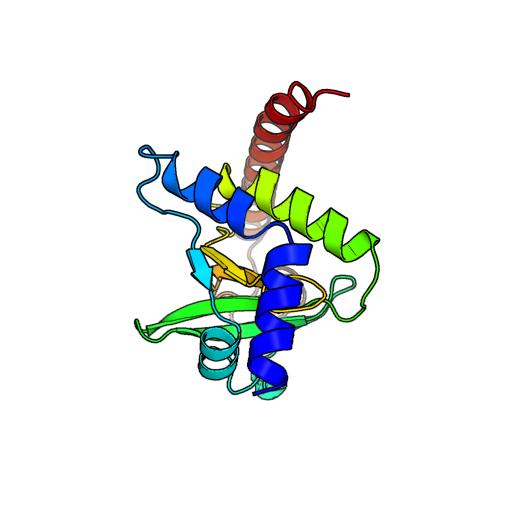 . VAL A 1 95 ? 0.314 11.770 -1.690 1.00 78.69 95 VAL A C 1
ATOM 755 O O . VAL A 1 95 ? -0.191 12.198 -2.727 1.00 78.69 95 VAL A O 1
ATOM 758 N N . LEU A 1 96 ? 0.244 10.475 -1.361 1.00 81.19 96 LEU A N 1
ATOM 759 C CA . LEU A 1 96 ? -0.179 9.432 -2.306 1.00 81.19 96 LEU A CA 1
ATOM 760 C C . LEU A 1 96 ? -1.692 9.335 -2.504 1.00 81.19 96 LEU A C 1
ATOM 762 O O . LEU A 1 96 ? -2.105 8.834 -3.548 1.00 81.19 96 LEU A O 1
ATOM 766 N N . THR A 1 97 ? -2.519 9.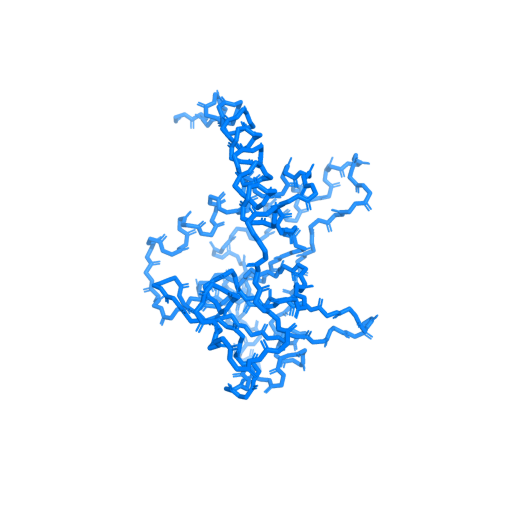829 -1.579 1.00 77.31 97 THR A N 1
ATOM 767 C CA . THR A 1 97 ? -3.976 9.897 -1.804 1.00 77.31 97 THR A CA 1
ATOM 768 C C . THR A 1 97 ? -4.346 10.862 -2.929 1.00 77.31 97 THR A C 1
ATOM 770 O O . THR A 1 97 ? -5.378 10.688 -3.568 1.00 77.31 97 THR A O 1
ATOM 773 N N . GLN A 1 98 ? -3.498 11.856 -3.197 1.00 73.44 98 GLN A N 1
ATOM 774 C CA . GLN A 1 98 ? -3.735 12.904 -4.195 1.00 73.44 98 GLN A CA 1
ATOM 775 C C . GLN A 1 98 ? -2.996 12.645 -5.516 1.00 73.44 98 GLN A C 1
ATOM 777 O O . GLN A 1 98 ? -3.114 13.417 -6.468 1.00 73.44 98 GLN A O 1
ATOM 782 N N . ILE A 1 99 ? -2.217 11.564 -5.587 1.00 79.69 99 ILE A N 1
ATOM 783 C CA . ILE A 1 99 ? -1.428 11.206 -6.762 1.00 79.69 99 ILE A CA 1
ATOM 784 C C . ILE A 1 99 ? -2.191 10.206 -7.616 1.00 79.69 99 ILE A C 1
ATOM 786 O O . ILE A 1 99 ? -2.534 9.108 -7.181 1.00 79.69 99 ILE A O 1
ATOM 790 N N . ASN A 1 100 ? -2.367 10.560 -8.886 1.00 82.25 100 ASN A N 1
ATOM 791 C CA . ASN A 1 100 ? -2.907 9.658 -9.890 1.00 82.25 100 ASN A CA 1
ATOM 792 C C . ASN A 1 100 ? -2.040 9.714 -11.151 1.00 82.25 100 ASN A C 1
ATOM 794 O O . ASN A 1 100 ? -2.258 10.533 -12.042 1.00 82.25 100 ASN A O 1
ATOM 798 N N . HIS A 1 101 ? -1.023 8.853 -11.207 1.00 86.81 101 HIS A N 1
ATOM 799 C CA . HIS A 1 101 ? -0.091 8.780 -12.328 1.00 86.81 101 HIS A CA 1
ATOM 800 C C . HIS A 1 101 ? 0.154 7.326 -12.730 1.00 86.81 101 HIS A C 1
ATOM 802 O O . HIS A 1 101 ? 0.428 6.478 -11.887 1.00 86.81 101 HIS A O 1
ATOM 808 N N . ARG A 1 102 ? 0.133 7.042 -14.037 1.00 88.88 102 ARG A N 1
ATOM 809 C CA . ARG A 1 102 ? 0.235 5.676 -14.587 1.00 88.88 102 ARG A CA 1
ATOM 810 C C . ARG A 1 102 ? 1.511 4.911 -14.202 1.00 88.88 102 ARG A C 1
ATOM 812 O O . ARG A 1 102 ? 1.515 3.689 -14.243 1.00 88.88 102 ARG A O 1
ATOM 819 N N . ASN A 1 103 ? 2.592 5.625 -13.886 1.00 90.00 103 ASN A N 1
ATOM 820 C CA . ASN A 1 103 ? 3.890 5.052 -13.503 1.00 90.00 103 ASN A CA 1
ATOM 821 C C . ASN A 1 103 ? 4.168 5.159 -11.993 1.00 90.00 103 ASN A C 1
ATOM 823 O O . ASN A 1 103 ? 5.311 5.015 -11.570 1.00 90.00 103 ASN A O 1
ATOM 827 N N . ILE A 1 104 ? 3.146 5.449 -11.182 1.00 89.25 104 ILE A N 1
ATOM 828 C CA . ILE A 1 104 ? 3.235 5.451 -9.720 1.00 89.25 104 ILE A CA 1
ATOM 829 C C . ILE A 1 104 ? 2.246 4.419 -9.199 1.00 89.25 104 ILE A C 1
ATOM 831 O O . ILE A 1 104 ? 1.080 4.410 -9.587 1.00 89.25 104 ILE A O 1
ATOM 835 N N . VAL A 1 105 ? 2.717 3.533 -8.323 1.00 89.12 105 VAL A N 1
ATOM 836 C CA . VAL A 1 105 ? 1.849 2.524 -7.716 1.00 89.12 105 VAL A CA 1
ATOM 837 C C . VAL A 1 105 ? 0.839 3.222 -6.815 1.00 89.12 105 VAL A C 1
ATOM 839 O O . VAL A 1 105 ? 1.206 3.967 -5.906 1.00 89.12 105 VAL A O 1
ATOM 842 N N . LYS A 1 106 ? -0.439 2.973 -7.081 1.00 88.94 106 LYS A N 1
ATOM 843 C CA . LYS A 1 106 ? -1.542 3.632 -6.400 1.00 88.94 106 LYS A CA 1
ATOM 844 C C . LYS A 1 106 ? -1.672 3.153 -4.957 1.00 88.94 106 LYS A C 1
ATOM 846 O O . LYS A 1 106 ? -1.680 1.946 -4.693 1.00 88.94 106 LYS A O 1
ATOM 851 N N . LEU A 1 107 ? -1.814 4.103 -4.033 1.00 89.94 107 LEU A N 1
ATOM 852 C CA . LEU A 1 107 ? -2.260 3.812 -2.676 1.00 89.94 107 LEU A CA 1
ATOM 853 C C . LEU A 1 107 ? -3.750 3.467 -2.727 1.00 89.94 107 LEU A C 1
ATOM 855 O O . LEU A 1 107 ? -4.578 4.292 -3.098 1.00 89.94 107 LEU A O 1
ATOM 859 N N . PHE A 1 108 ? -4.083 2.237 -2.357 1.00 90.69 108 PHE A N 1
ATOM 860 C CA . PHE A 1 108 ? -5.461 1.763 -2.320 1.00 90.69 108 PHE A CA 1
ATOM 861 C C . PHE A 1 108 ? -6.122 2.021 -0.961 1.00 90.69 108 PHE A C 1
ATOM 863 O O . PHE A 1 108 ? -7.334 2.224 -0.870 1.00 90.69 108 PHE A O 1
ATOM 870 N N . GLY A 1 109 ? -5.335 2.026 0.115 1.00 92.00 109 GLY A N 1
ATOM 871 C CA . GLY A 1 109 ? -5.845 2.290 1.451 1.00 92.00 109 GLY A CA 1
ATOM 872 C C . GLY A 1 109 ? -4.832 2.082 2.563 1.00 92.00 109 GLY A C 1
ATOM 873 O O . GLY A 1 109 ? -3.636 1.909 2.330 1.00 92.00 109 GLY A O 1
ATOM 874 N N . CYS A 1 110 ? -5.325 2.068 3.795 1.00 93.81 110 CYS A N 1
ATOM 875 C CA . CYS A 1 110 ? -4.509 1.852 4.983 1.00 93.81 110 CYS A CA 1
ATOM 876 C C . CYS A 1 110 ? -5.273 1.125 6.094 1.00 93.81 110 CYS A C 1
ATOM 878 O O . CYS A 1 110 ? -6.501 1.109 6.110 1.00 93.81 110 CYS A O 1
ATOM 880 N N . CYS A 1 111 ? -4.550 0.565 7.061 1.00 94.75 111 CYS A N 1
ATOM 881 C CA . CYS A 1 111 ? -5.113 0.054 8.310 1.00 94.75 111 CYS A CA 1
ATOM 882 C C . CYS A 1 111 ? -4.512 0.811 9.493 1.00 94.75 111 CYS A C 1
ATOM 884 O O . CYS A 1 111 ? -3.294 0.911 9.623 1.00 94.75 111 CYS A O 1
ATOM 886 N N . LEU A 1 112 ? -5.383 1.321 10.363 1.00 93.56 112 LEU A N 1
ATOM 887 C CA . LEU A 1 112 ? -5.019 2.151 11.514 1.00 93.56 112 LEU A CA 1
ATOM 888 C C . LEU A 1 112 ? -5.135 1.405 12.852 1.00 93.56 112 LEU A C 1
ATOM 890 O O . LEU A 1 112 ? -4.896 1.984 13.908 1.00 93.56 112 LEU A O 1
ATOM 894 N N . GLU A 1 113 ? -5.519 0.127 12.828 1.00 94.50 113 GLU A N 1
ATOM 895 C CA . GLU A 1 113 ? -5.759 -0.700 14.021 1.00 94.50 113 GLU A CA 1
ATOM 896 C C . GLU A 1 113 ? -4.477 -1.323 14.613 1.00 94.50 113 GLU A C 1
ATOM 898 O O . GLU A 1 113 ? -4.542 -2.189 15.491 1.00 94.50 113 GLU A O 1
ATOM 903 N N . THR A 1 114 ? -3.311 -0.892 14.132 1.00 92.25 114 THR A N 1
ATOM 904 C CA . THR A 1 114 ? -1.973 -1.331 14.546 1.00 92.25 114 THR A CA 1
ATOM 905 C C . THR A 1 114 ? -1.174 -0.174 15.135 1.00 92.25 114 THR A C 1
ATOM 907 O O . THR A 1 114 ? -1.497 0.991 14.930 1.00 92.25 114 THR A O 1
ATOM 910 N N . GLU A 1 115 ? -0.110 -0.480 15.875 1.00 90.31 115 GLU A N 1
ATOM 911 C CA . GLU A 1 115 ? 0.712 0.558 16.503 1.00 90.31 115 GLU A CA 1
ATOM 912 C C . GLU A 1 115 ? 1.398 1.485 15.500 1.00 90.31 115 GLU A C 1
ATOM 914 O O . GLU A 1 115 ? 1.360 2.700 15.673 1.00 90.31 115 GLU A O 1
ATOM 919 N N . VAL A 1 116 ? 1.962 0.904 14.440 1.00 90.31 116 VAL A N 1
ATOM 920 C CA . VAL A 1 116 ? 2.332 1.618 13.218 1.00 90.31 116 VAL A CA 1
ATOM 921 C C . VAL A 1 116 ? 1.305 1.240 12.153 1.00 90.31 116 VAL A C 1
ATOM 923 O O . VAL A 1 116 ? 1.115 0.035 11.928 1.00 90.31 116 VAL A O 1
ATOM 926 N N . PRO A 1 117 ? 0.611 2.208 11.534 1.00 93.00 117 PRO A N 1
ATOM 927 C CA . PRO A 1 117 ? -0.351 1.935 10.476 1.00 93.00 117 PRO A CA 1
ATOM 928 C C . PRO A 1 117 ? 0.222 1.121 9.312 1.00 93.00 117 PRO A C 1
ATOM 930 O O . PRO A 1 117 ? 1.401 1.219 8.977 1.00 93.00 117 PRO A O 1
ATOM 933 N N . LEU A 1 118 ? -0.633 0.322 8.678 1.00 94.88 118 LEU A N 1
ATOM 934 C CA . LEU A 1 118 ? -0.286 -0.436 7.475 1.00 94.88 118 LEU A CA 1
ATOM 935 C C . LEU A 1 118 ? -0.754 0.315 6.235 1.00 94.88 118 LEU A C 1
ATOM 937 O O . LEU A 1 118 ? -1.827 0.919 6.248 1.00 94.88 118 LEU A O 1
ATOM 941 N N . LEU A 1 119 ? 0.005 0.203 5.150 1.00 93.94 119 LEU A N 1
ATOM 942 C CA . LEU A 1 119 ? -0.347 0.777 3.851 1.00 93.94 119 LEU A CA 1
ATOM 943 C C . LEU A 1 119 ? -0.693 -0.338 2.869 1.00 93.94 119 LEU A C 1
ATOM 945 O O . LEU A 1 119 ? -0.057 -1.394 2.864 1.00 93.94 119 LEU A O 1
ATOM 949 N N . VAL A 1 120 ? -1.712 -0.105 2.051 1.00 95.44 120 VAL A N 1
ATOM 950 C CA . VAL A 1 120 ? -2.247 -1.064 1.085 1.00 95.44 120 VAL A CA 1
ATOM 951 C C . VAL A 1 120 ? -2.179 -0.433 -0.295 1.00 95.44 120 VAL A C 1
ATOM 953 O O . VAL A 1 120 ? -2.778 0.611 -0.531 1.00 95.44 120 VAL A O 1
ATOM 956 N N . TYR A 1 121 ? -1.466 -1.080 -1.205 1.00 93.75 121 TYR A N 1
ATOM 957 C CA . TYR A 1 121 ? -1.252 -0.626 -2.575 1.00 93.75 121 TYR A CA 1
ATOM 958 C C . TYR A 1 121 ? -1.835 -1.611 -3.577 1.00 93.75 121 TYR A C 1
ATOM 960 O O . TYR A 1 121 ? -1.993 -2.799 -3.271 1.00 93.75 121 TYR A O 1
ATOM 968 N N . ASP A 1 122 ? -2.061 -1.137 -4.798 1.00 92.00 122 ASP A N 1
ATOM 969 C CA . ASP A 1 122 ? -2.275 -2.033 -5.929 1.00 92.00 122 ASP A CA 1
ATOM 970 C C . ASP A 1 122 ? -1.043 -2.926 -6.144 1.00 92.00 122 ASP A C 1
ATOM 972 O O . ASP A 1 122 ? 0.110 -2.495 -6.037 1.00 92.00 122 ASP A O 1
ATOM 976 N N . TYR A 1 123 ? -1.281 -4.208 -6.423 1.00 93.31 123 TYR A N 1
ATOM 977 C CA . TYR A 1 123 ? -0.203 -5.156 -6.676 1.00 93.31 123 TYR A CA 1
ATOM 978 C C . TYR A 1 123 ? 0.314 -5.049 -8.115 1.00 93.31 123 TYR A C 1
ATOM 980 O O . TYR A 1 123 ? -0.453 -5.155 -9.071 1.00 93.31 123 TYR A O 1
ATOM 988 N N . VAL A 1 124 ? 1.636 -4.940 -8.263 1.00 89.88 124 VAL A N 1
ATOM 989 C CA . VAL A 1 124 ? 2.329 -4.990 -9.556 1.00 89.88 124 VAL A CA 1
ATOM 990 C C . VAL A 1 124 ? 2.932 -6.380 -9.751 1.00 89.88 124 VAL A C 1
ATOM 992 O O . VAL A 1 124 ? 3.743 -6.837 -8.947 1.00 89.88 124 VAL A O 1
ATOM 995 N N . SER A 1 125 ? 2.535 -7.070 -10.821 1.00 86.50 125 SER A N 1
ATOM 996 C CA . SER A 1 125 ? 2.938 -8.460 -11.083 1.00 86.50 125 SER A CA 1
ATOM 997 C C . SER A 1 125 ? 4.359 -8.618 -11.613 1.00 86.50 125 SER A C 1
ATOM 999 O O . SER A 1 125 ? 4.927 -9.696 -11.476 1.00 86.50 125 SER A O 1
ATOM 1001 N N . SER A 1 126 ? 4.932 -7.573 -12.212 1.00 79.88 126 SER A N 1
ATOM 1002 C CA . SER A 1 126 ? 6.229 -7.626 -12.903 1.00 79.88 126 SER A CA 1
ATOM 1003 C C . SER A 1 126 ? 7.447 -7.677 -11.971 1.00 79.88 126 SER A C 1
ATOM 1005 O O . SER A 1 126 ? 8.573 -7.575 -12.446 1.00 79.88 126 SER A O 1
ATOM 1007 N N . GLY A 1 127 ? 7.234 -7.820 -10.660 1.00 81.06 127 GLY A N 1
ATOM 1008 C CA . GLY A 1 127 ? 8.305 -7.784 -9.669 1.00 81.06 127 GLY A CA 1
ATOM 1009 C C . GLY A 1 127 ? 8.908 -6.389 -9.509 1.00 81.06 127 GLY A C 1
ATOM 1010 O O . GLY A 1 127 ? 8.346 -5.379 -9.946 1.00 81.06 127 GLY A O 1
ATOM 1011 N N . SER A 1 128 ? 10.047 -6.329 -8.829 1.00 83.81 128 SER A N 1
ATOM 1012 C CA . SER A 1 128 ? 10.795 -5.086 -8.655 1.00 83.81 128 SER A CA 1
ATOM 1013 C C . SER A 1 128 ? 11.711 -4.815 -9.849 1.00 83.81 128 SER A C 1
ATOM 1015 O O . SER A 1 128 ? 12.249 -5.730 -10.470 1.00 83.81 128 SER A O 1
ATOM 1017 N N . LEU A 1 129 ? 11.977 -3.535 -10.124 1.00 84.12 129 LEU A N 1
ATOM 1018 C CA . LEU A 1 129 ? 12.964 -3.161 -11.138 1.00 84.12 129 LEU A CA 1
ATOM 1019 C C . LEU A 1 129 ? 14.350 -3.745 -10.818 1.00 84.12 129 LEU A C 1
ATOM 1021 O O . LEU A 1 129 ? 15.067 -4.140 -11.725 1.00 84.12 129 LEU A O 1
ATOM 1025 N N . SER A 1 130 ? 14.711 -3.860 -9.535 1.00 83.38 130 SER A N 1
ATOM 1026 C CA . SER A 1 130 ? 15.969 -4.491 -9.121 1.00 83.38 130 SER A CA 1
ATOM 1027 C C . SER A 1 130 ? 16.065 -5.940 -9.604 1.00 83.38 130 SER A C 1
ATOM 1029 O O . SER A 1 130 ? 17.097 -6.331 -10.137 1.00 83.38 130 SER A O 1
ATOM 1031 N N . GLU A 1 131 ? 14.990 -6.720 -9.474 1.00 81.19 131 GLU A N 1
ATOM 1032 C CA . GLU A 1 131 ? 14.945 -8.101 -9.971 1.00 81.19 131 GLU A CA 1
ATOM 1033 C C . GLU A 1 131 ? 15.075 -8.152 -11.495 1.00 81.19 131 GLU A C 1
ATOM 1035 O O . GLU A 1 131 ? 15.831 -8.969 -12.006 1.00 81.19 131 GLU A O 1
ATOM 1040 N N . ALA A 1 132 ? 14.406 -7.250 -12.220 1.00 81.88 132 ALA A N 1
ATOM 1041 C CA . ALA A 1 132 ? 14.501 -7.187 -13.680 1.00 81.88 132 ALA A CA 1
ATOM 1042 C C . ALA A 1 132 ? 15.904 -6.782 -14.174 1.00 81.88 132 ALA A C 1
ATOM 1044 O O . ALA A 1 132 ? 16.372 -7.282 -15.192 1.00 81.88 132 ALA A O 1
ATOM 1045 N N . LEU A 1 133 ? 16.583 -5.888 -13.449 1.00 82.06 133 LEU A N 1
ATOM 1046 C CA . LEU A 1 133 ? 17.931 -5.412 -13.777 1.00 82.06 133 LEU A CA 1
ATOM 1047 C C . LEU A 1 133 ? 19.025 -6.447 -13.493 1.00 82.06 133 LEU A C 1
ATOM 1049 O O . LEU A 1 133 ? 20.044 -6.457 -14.176 1.00 82.06 133 LEU A O 1
ATOM 1053 N N . HIS A 1 134 ? 18.824 -7.286 -12.476 1.00 79.62 134 HIS A N 1
ATOM 1054 C CA . HIS A 1 134 ? 19.790 -8.300 -12.045 1.00 79.62 134 HIS A CA 1
ATOM 1055 C C . HIS A 1 134 ? 19.388 -9.720 -12.464 1.00 79.62 134 HIS A C 1
ATOM 1057 O O . HIS A 1 134 ? 19.994 -10.682 -11.998 1.00 79.62 134 HIS A O 1
ATOM 1063 N N . ALA A 1 135 ? 18.365 -9.873 -13.309 1.00 71.88 135 ALA A N 1
ATOM 1064 C CA . ALA A 1 135 ? 18.020 -11.164 -13.879 1.00 71.88 135 ALA A CA 1
ATOM 1065 C C . ALA A 1 135 ? 19.189 -11.655 -14.746 1.00 71.88 135 ALA A C 1
ATOM 1067 O O . ALA A 1 135 ? 19.638 -10.943 -15.646 1.00 71.88 135 ALA A O 1
ATOM 1068 N N . ASP A 1 136 ? 19.687 -12.861 -14.462 1.00 63.28 136 ASP A N 1
ATOM 1069 C CA . ASP A 1 136 ? 20.759 -13.471 -15.247 1.00 63.28 136 ASP A CA 1
ATOM 1070 C C . ASP A 1 136 ? 20.382 -13.509 -16.735 1.00 63.28 136 ASP A C 1
ATOM 1072 O O . ASP A 1 136 ? 19.247 -13.818 -17.107 1.00 63.28 136 ASP A O 1
ATOM 1076 N N . THR A 1 137 ? 21.365 -13.251 -17.599 1.00 57.59 137 THR A N 1
ATOM 1077 C CA . THR A 1 137 ? 21.239 -13.248 -19.069 1.00 57.59 137 THR A CA 1
ATOM 1078 C C . THR A 1 137 ? 20.810 -14.593 -19.671 1.00 57.59 137 THR A C 1
ATOM 1080 O O . THR A 1 137 ? 20.619 -14.689 -20.880 1.00 57.59 137 THR A O 1
ATOM 1083 N N . SER A 1 138 ? 20.665 -15.634 -18.850 1.00 57.94 138 SER A N 1
ATOM 1084 C CA . SER A 1 138 ? 20.150 -16.956 -19.214 1.00 57.94 138 SER A CA 1
ATOM 1085 C C . SER A 1 138 ? 18.620 -17.062 -19.172 1.00 57.94 138 SER A C 1
ATOM 1087 O O . SER A 1 138 ? 18.082 -18.050 -19.670 1.00 57.94 138 SER A O 1
ATOM 1089 N N . ASN A 1 139 ? 17.916 -16.072 -18.611 1.00 55.44 139 ASN A N 1
ATOM 1090 C CA . ASN A 1 139 ? 16.458 -15.977 -18.678 1.00 55.44 139 ASN A CA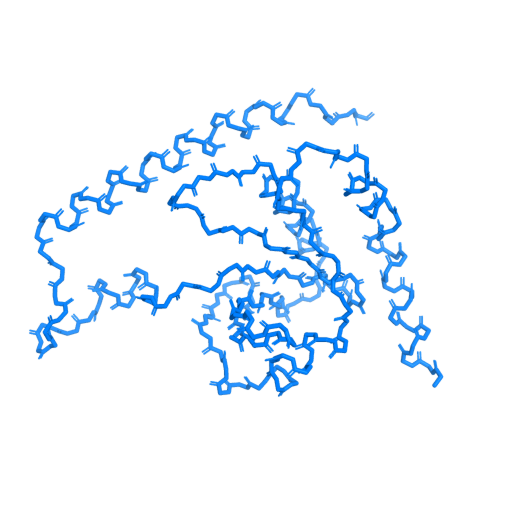 1
ATOM 1091 C C . ASN A 1 139 ? 16.014 -15.143 -19.891 1.00 55.44 139 ASN A C 1
ATOM 1093 O O . ASN A 1 139 ? 16.575 -14.085 -20.167 1.00 55.44 139 ASN A O 1
ATOM 1097 N N . ASP A 1 140 ? 14.918 -15.558 -20.533 1.00 55.75 140 ASP A N 1
ATOM 1098 C CA . ASP A 1 140 ? 14.230 -14.903 -21.671 1.00 55.75 140 ASP A CA 1
ATOM 1099 C C . ASP A 1 140 ? 13.703 -13.467 -21.390 1.00 55.75 140 ASP A C 1
ATOM 1101 O O . ASP A 1 140 ? 12.958 -12.895 -22.183 1.00 55.75 140 ASP A O 1
ATOM 1105 N N . PHE A 1 141 ? 14.071 -12.863 -20.255 1.00 58.31 141 PHE A N 1
ATOM 1106 C CA . PHE A 1 141 ? 13.556 -11.585 -19.747 1.00 58.31 141 PHE A CA 1
ATOM 1107 C C . PHE A 1 141 ? 14.629 -10.488 -19.634 1.00 58.31 141 PHE A C 1
ATOM 1109 O O . PHE A 1 141 ? 14.478 -9.558 -18.841 1.00 58.31 141 PHE A O 1
ATOM 1116 N N . SER A 1 142 ? 15.716 -10.556 -20.411 1.00 71.69 142 SER A N 1
ATOM 1117 C CA . SER A 1 142 ? 16.708 -9.475 -20.420 1.00 71.69 142 SER A CA 1
ATOM 1118 C C . SER A 1 142 ? 16.111 -8.196 -21.017 1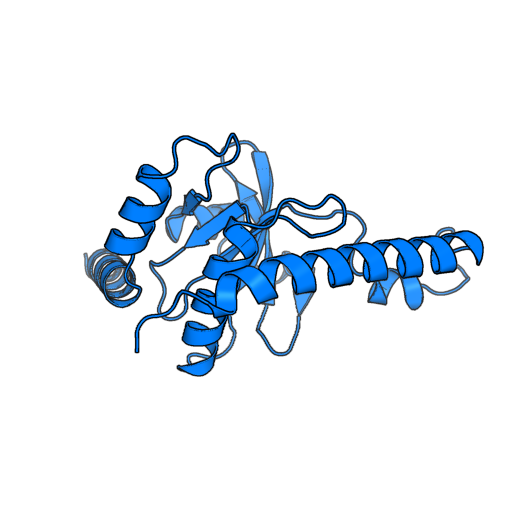.00 71.69 142 SER A C 1
ATOM 1120 O O . SER A 1 142 ? 15.655 -8.199 -22.163 1.00 71.69 142 SER A O 1
ATOM 1122 N N . LEU A 1 143 ? 16.147 -7.094 -20.267 1.00 80.44 143 LEU A N 1
ATOM 1123 C CA . LEU A 1 143 ? 15.712 -5.782 -20.749 1.00 80.44 143 LEU A CA 1
ATOM 1124 C C . LEU A 1 143 ? 16.565 -5.343 -21.949 1.00 80.44 143 LEU A C 1
ATOM 1126 O O . LEU A 1 143 ? 17.796 -5.334 -21.881 1.00 80.44 143 LEU A O 1
ATOM 1130 N N . SER A 1 144 ? 15.919 -4.942 -23.045 1.00 87.50 144 SER A N 1
ATOM 1131 C CA . SER A 1 144 ? 16.619 -4.331 -24.177 1.00 87.50 144 SER A CA 1
ATOM 1132 C C . SER A 1 144 ? 17.060 -2.906 -23.830 1.00 87.50 144 SER A C 1
ATOM 1134 O O . SER A 1 144 ? 16.481 -2.259 -22.957 1.00 87.50 144 SER A O 1
ATOM 1136 N N . TRP A 1 145 ? 18.034 -2.346 -24.556 1.00 87.50 145 TRP A N 1
ATOM 1137 C CA . TRP A 1 145 ? 18.416 -0.934 -24.382 1.00 87.50 145 TRP A CA 1
ATOM 1138 C C . TRP A 1 145 ? 17.227 0.031 -24.542 1.00 87.50 145 TRP A C 1
ATOM 1140 O O . TRP A 1 145 ? 17.133 1.039 -23.842 1.00 87.50 145 TRP A O 1
ATOM 1150 N N . GLY A 1 146 ? 16.279 -0.306 -25.423 1.00 92.12 146 GLY A N 1
ATOM 1151 C CA . GLY A 1 146 ? 15.030 0.441 -25.564 1.00 92.12 146 GLY A CA 1
ATOM 1152 C C . GLY A 1 146 ? 14.171 0.409 -24.296 1.00 92.12 146 GLY A C 1
ATOM 1153 O O . GLY A 1 146 ? 13.606 1.435 -23.918 1.00 92.12 146 GLY A O 1
ATOM 1154 N N . ASP A 1 147 ? 14.121 -0.728 -23.597 1.00 89.69 147 ASP A N 1
ATOM 1155 C CA . ASP A 1 147 ? 13.406 -0.852 -22.324 1.00 89.69 147 ASP A CA 1
ATOM 1156 C C . ASP A 1 147 ? 14.047 -0.007 -21.227 1.00 89.69 147 ASP A C 1
ATOM 1158 O O . ASP A 1 147 ? 13.331 0.685 -20.507 1.00 89.69 147 ASP A O 1
ATOM 1162 N N . TYR A 1 148 ? 15.381 0.010 -21.145 1.00 89.50 148 TYR A N 1
ATOM 1163 C CA . TYR A 1 148 ? 16.111 0.868 -20.208 1.00 89.50 148 TYR A CA 1
ATOM 1164 C C . TYR A 1 148 ? 15.776 2.347 -20.401 1.00 89.50 148 TYR A C 1
ATOM 1166 O O . TYR A 1 148 ? 15.452 3.043 -19.436 1.00 89.50 148 TYR A O 1
ATOM 1174 N N . LEU A 1 149 ? 15.816 2.825 -21.649 1.00 93.56 149 LEU A N 1
ATOM 1175 C CA . LEU A 1 149 ? 15.486 4.214 -21.971 1.00 93.56 149 LEU A CA 1
ATOM 1176 C C . LEU A 1 149 ? 14.029 4.542 -21.637 1.00 93.56 149 LEU A C 1
ATOM 1178 O O . LEU A 1 149 ? 13.752 5.605 -21.080 1.00 93.56 149 LEU A O 1
ATOM 1182 N N . ARG A 1 150 ? 13.103 3.620 -21.925 1.00 93.56 150 ARG A N 1
ATOM 1183 C CA . ARG A 1 150 ? 11.689 3.775 -21.569 1.00 93.56 150 ARG A CA 1
ATOM 1184 C C . ARG A 1 150 ? 11.495 3.851 -20.054 1.00 93.56 150 ARG A C 1
ATOM 1186 O O . ARG A 1 150 ? 10.843 4.780 -19.591 1.00 93.56 150 ARG A O 1
ATOM 1193 N N . ILE A 1 151 ? 12.083 2.930 -19.289 1.00 92.44 151 ILE A N 1
ATOM 1194 C CA . ILE A 1 151 ? 11.992 2.910 -17.820 1.00 92.44 151 ILE A CA 1
ATOM 1195 C C . ILE A 1 151 ? 12.557 4.207 -17.232 1.00 92.44 151 ILE A C 1
ATOM 1197 O O . ILE A 1 151 ? 11.930 4.804 -16.357 1.00 92.44 151 ILE A O 1
ATOM 1201 N N . ALA A 1 152 ? 13.707 4.676 -17.728 1.00 94.00 152 ALA A N 1
ATOM 1202 C CA . ALA A 1 152 ? 14.308 5.930 -17.282 1.00 94.00 152 ALA A CA 1
ATOM 1203 C C . ALA A 1 152 ? 13.393 7.134 -17.561 1.00 94.00 152 ALA A C 1
ATOM 1205 O O . ALA A 1 152 ? 13.173 7.957 -16.671 1.00 94.00 152 ALA A O 1
ATOM 1206 N N . LEU A 1 153 ? 12.818 7.209 -18.765 1.00 95.81 153 LEU A N 1
ATOM 1207 C CA . LEU A 1 153 ? 11.898 8.278 -19.154 1.00 95.81 153 LEU A CA 1
ATOM 1208 C C . LEU A 1 153 ? 10.620 8.273 -18.304 1.00 95.81 153 LEU A C 1
ATOM 1210 O O . LEU A 1 153 ? 10.222 9.314 -17.784 1.00 95.81 153 LEU A O 1
ATOM 1214 N N . GLU A 1 154 ? 9.995 7.108 -18.132 1.00 94.62 154 GLU A N 1
ATOM 1215 C CA . GLU A 1 154 ? 8.780 6.949 -17.324 1.00 94.62 154 GLU A CA 1
ATOM 1216 C C . GLU A 1 154 ? 9.032 7.281 -15.846 1.00 94.62 154 GLU A C 1
ATOM 1218 O O . GLU A 1 154 ? 8.217 7.958 -15.215 1.00 94.62 154 GLU A O 1
ATOM 1223 N N . THR A 1 155 ? 10.188 6.876 -15.309 1.00 94.00 155 THR A N 1
ATOM 1224 C CA . THR A 1 155 ? 10.600 7.195 -13.933 1.00 94.00 155 THR A CA 1
ATOM 1225 C C . THR A 1 155 ? 10.826 8.696 -13.757 1.00 94.00 155 THR A C 1
ATOM 1227 O O . THR A 1 155 ? 10.342 9.281 -12.789 1.00 94.00 155 THR A O 1
ATOM 1230 N N . ALA A 1 156 ? 11.513 9.345 -14.702 1.00 94.56 156 ALA A N 1
ATOM 1231 C CA . ALA A 1 156 ? 11.729 10.790 -14.672 1.00 94.56 156 ALA A CA 1
ATOM 1232 C C . ALA A 1 156 ? 10.407 11.570 -14.771 1.00 94.56 156 ALA A C 1
ATOM 1234 O O . ALA A 1 156 ? 10.212 12.541 -14.040 1.00 94.56 156 ALA A O 1
ATOM 1235 N N . GLY A 1 157 ? 9.478 11.120 -15.622 1.00 94.06 157 GLY A N 1
ATOM 1236 C CA . GLY A 1 157 ? 8.140 11.702 -15.741 1.00 94.06 157 GLY A CA 1
ATOM 1237 C C . GLY A 1 157 ? 7.332 11.582 -14.447 1.00 94.06 157 GLY A C 1
ATOM 1238 O O . GLY A 1 157 ? 6.801 12.579 -13.959 1.00 94.06 157 GLY A O 1
ATOM 1239 N N . ALA A 1 158 ? 7.312 10.391 -13.841 1.00 91.81 158 ALA A N 1
ATOM 1240 C CA . ALA A 1 158 ? 6.667 10.165 -12.548 1.00 91.81 158 ALA A CA 1
ATOM 1241 C C . ALA A 1 158 ? 7.267 11.045 -11.442 1.00 91.81 158 ALA A C 1
ATOM 1243 O O . ALA A 1 158 ? 6.533 11.650 -10.665 1.00 91.81 158 ALA A O 1
ATOM 1244 N N . LEU A 1 159 ? 8.596 11.157 -11.390 1.00 90.06 159 LEU A N 1
ATOM 1245 C CA . LEU A 1 159 ? 9.283 11.978 -10.397 1.00 90.06 159 LEU A CA 1
ATOM 1246 C C . LEU A 1 159 ? 9.008 13.475 -10.604 1.00 90.06 159 LEU A C 1
ATOM 1248 O O . LEU A 1 159 ? 8.760 14.193 -9.639 1.00 90.06 159 LEU A O 1
ATOM 1252 N N . SER A 1 160 ? 8.991 13.947 -11.852 1.00 91.19 160 SER A N 1
ATOM 1253 C CA . SER A 1 160 ? 8.614 15.326 -12.179 1.00 91.19 160 SER A CA 1
ATOM 1254 C C . SER A 1 160 ? 7.180 15.635 -11.741 1.00 91.19 160 SER A C 1
ATOM 1256 O O . SER A 1 160 ? 6.944 16.666 -11.105 1.00 91.19 160 SER A O 1
ATOM 1258 N N . TYR A 1 161 ? 6.249 14.708 -11.988 1.00 88.75 161 TYR A N 1
ATOM 1259 C CA . TYR A 1 161 ? 4.877 14.805 -11.500 1.00 88.75 161 TYR A CA 1
ATOM 1260 C C . TYR A 1 161 ? 4.838 14.896 -9.968 1.00 88.75 161 TYR A C 1
ATOM 1262 O O . TYR A 1 161 ? 4.281 15.855 -9.435 1.00 88.75 161 TYR A O 1
ATOM 1270 N N . LEU A 1 162 ? 5.518 13.982 -9.262 1.00 84.94 162 LEU A N 1
ATOM 1271 C CA . LEU A 1 162 ? 5.619 14.001 -7.798 1.00 84.94 162 LEU A CA 1
ATOM 1272 C C . LEU A 1 162 ? 6.144 15.331 -7.264 1.00 84.94 162 LEU A C 1
ATOM 1274 O O . LEU A 1 162 ? 5.561 15.877 -6.334 1.00 84.94 162 LEU A O 1
ATOM 1278 N N . HIS A 1 163 ? 7.214 15.869 -7.850 1.00 83.69 163 HIS A N 1
ATOM 1279 C CA . HIS A 1 163 ? 7.759 17.158 -7.430 1.00 83.69 163 HIS A CA 1
ATOM 1280 C C . HIS A 1 163 ? 6.764 18.299 -7.642 1.00 83.69 163 HIS A C 1
ATOM 1282 O O . HIS A 1 163 ? 6.647 19.160 -6.770 1.00 83.69 163 HIS A O 1
ATOM 1288 N N . SER A 1 164 ? 6.029 18.302 -8.757 1.00 81.56 164 SER A N 1
ATOM 1289 C CA . SER A 1 164 ? 5.015 19.327 -9.021 1.00 81.56 164 SER A CA 1
ATOM 1290 C C . SER A 1 164 ? 3.855 19.254 -8.022 1.00 81.56 164 SER A C 1
ATOM 1292 O O . SER A 1 164 ? 3.487 20.273 -7.444 1.00 81.56 164 SER A O 1
ATOM 1294 N N . SER A 1 165 ? 3.357 18.049 -7.729 1.00 72.88 165 SER A N 1
ATOM 1295 C CA . SER A 1 165 ? 2.285 17.820 -6.759 1.00 72.88 165 SER A CA 1
ATOM 1296 C C . SER A 1 165 ? 2.743 18.121 -5.328 1.00 72.88 165 SER A C 1
ATOM 1298 O O . SER A 1 165 ? 2.086 18.869 -4.616 1.00 72.88 165 SER A O 1
ATOM 1300 N N . ALA A 1 166 ? 3.916 17.636 -4.912 1.00 65.69 166 ALA A N 1
ATOM 1301 C CA . ALA A 1 166 ? 4.467 17.873 -3.574 1.00 65.69 166 ALA A CA 1
ATOM 1302 C C . ALA A 1 166 ? 4.784 19.352 -3.302 1.00 65.69 166 ALA A C 1
ATOM 1304 O O . ALA A 1 166 ? 4.597 19.828 -2.181 1.00 65.69 166 ALA A O 1
ATOM 1305 N N . SER A 1 167 ? 5.215 20.102 -4.322 1.00 58.62 167 SER A N 1
ATOM 1306 C CA . SER A 1 167 ? 5.445 21.550 -4.200 1.00 58.62 167 SER A CA 1
ATOM 1307 C C . SER A 1 167 ? 4.148 22.325 -3.953 1.00 58.62 167 SER A C 1
ATOM 1309 O O . SER A 1 167 ? 4.175 23.351 -3.280 1.00 58.62 167 SER A O 1
ATOM 1311 N N . ILE A 1 168 ? 3.011 21.817 -4.438 1.00 53.72 168 ILE A N 1
ATOM 1312 C CA . ILE A 1 168 ? 1.681 22.372 -4.147 1.00 53.72 168 ILE A CA 1
ATOM 1313 C C . ILE A 1 168 ? 1.273 22.067 -2.692 1.00 53.72 168 ILE A C 1
ATOM 1315 O O . ILE A 1 168 ? 0.625 22.891 -2.047 1.00 53.72 168 ILE A O 1
ATOM 1319 N N . PHE A 1 169 ? 1.696 20.928 -2.133 1.00 52.59 169 PHE A N 1
ATOM 1320 C CA . PHE A 1 169 ? 1.323 20.506 -0.774 1.00 52.59 169 PHE A CA 1
ATOM 1321 C C . PHE A 1 169 ? 2.147 21.160 0.347 1.00 52.59 169 PHE A C 1
ATOM 1323 O O . PHE A 1 169 ? 1.650 21.288 1.465 1.00 52.59 169 PHE A O 1
ATOM 1330 N N . ASN A 1 170 ? 3.351 21.667 0.055 1.00 43.72 170 ASN A N 1
ATOM 1331 C CA . ASN A 1 170 ? 4.199 22.389 1.020 1.00 43.72 170 ASN A CA 1
ATOM 1332 C C . ASN A 1 170 ? 3.717 23.819 1.363 1.00 43.72 170 ASN A C 1
ATOM 1334 O O . ASN A 1 170 ? 4.414 24.542 2.071 1.00 43.72 170 ASN A O 1
ATOM 1338 N N . ILE A 1 171 ? 2.541 24.243 0.878 1.00 40.84 171 ILE A N 1
ATOM 1339 C CA . ILE A 1 171 ? 1.988 25.593 1.105 1.00 40.84 171 ILE A CA 1
ATOM 1340 C C . ILE A 1 171 ? 0.849 25.594 2.154 1.00 40.84 171 ILE A C 1
ATOM 1342 O O . ILE A 1 171 ? 0.441 26.661 2.596 1.00 40.84 171 ILE A O 1
ATOM 1346 N N . ASN A 1 172 ? 0.359 24.433 2.623 1.00 36.06 172 ASN A N 1
ATOM 1347 C CA . ASN A 1 172 ? -0.886 24.359 3.418 1.00 36.06 172 ASN A CA 1
ATOM 1348 C C . ASN A 1 172 ? -0.817 23.578 4.749 1.00 36.06 172 ASN A C 1
ATOM 1350 O O . ASN A 1 172 ? -1.841 23.072 5.206 1.00 36.06 172 ASN A O 1
ATOM 1354 N N . LEU A 1 173 ? 0.335 23.496 5.422 1.00 33.91 173 LEU A N 1
ATOM 1355 C CA . LEU A 1 173 ? 0.346 23.131 6.847 1.00 33.91 173 LEU A CA 1
ATOM 1356 C C . LEU A 1 173 ? 0.409 24.412 7.693 1.00 33.91 173 LEU A C 1
ATOM 1358 O O . LEU A 1 173 ? 1.449 25.073 7.681 1.00 33.91 173 LEU A O 1
ATOM 1362 N N . PRO A 1 174 ? -0.673 24.803 8.399 1.00 33.09 174 PRO A N 1
ATOM 1363 C C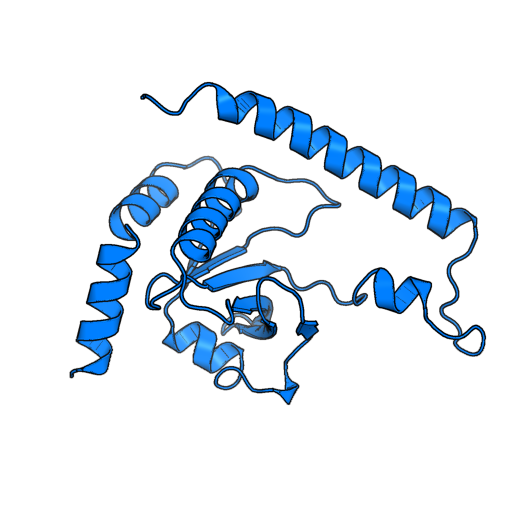A . PRO A 1 174 ? -0.587 25.888 9.362 1.00 33.09 174 PRO A CA 1
ATOM 1364 C C . PRO A 1 174 ? 0.359 25.470 10.493 1.00 33.09 174 PRO A C 1
ATOM 1366 O O . PRO A 1 174 ? 0.261 24.361 11.021 1.00 33.09 174 PRO A O 1
ATOM 1369 N N . SER A 1 175 ? 1.291 26.370 10.802 1.00 35.50 175 SER A N 1
ATOM 1370 C CA . SER A 1 175 ? 2.168 26.343 11.977 1.00 35.50 175 SER A CA 1
ATOM 1371 C C . SER A 1 175 ? 1.397 26.224 13.285 1.00 35.50 175 SER A C 1
ATOM 1373 O O . SER A 1 175 ? 0.362 26.927 13.382 1.00 35.50 175 SER A O 1
#

Radius of gyration: 17.87 Å; chains: 1; bounding box: 38×44×51 Å